Protein AF-A0A9E3AXN7-F1 (afdb_monomer_lite)

Structure (mmCIF, N/CA/C/O backbone):
data_AF-A0A9E3AXN7-F1
#
_entry.id   AF-A0A9E3AXN7-F1
#
loop_
_atom_site.group_PDB
_atom_site.id
_atom_site.type_symbol
_atom_site.label_atom_id
_atom_site.label_alt_id
_atom_site.label_comp_id
_atom_site.label_asym_id
_atom_site.label_entity_id
_atom_site.label_seq_id
_atom_site.pdbx_PDB_ins_code
_atom_site.Cartn_x
_atom_site.Cartn_y
_atom_site.Cartn_z
_atom_site.occupancy
_atom_site.B_iso_or_equiv
_atom_site.auth_seq_id
_atom_site.auth_comp_id
_atom_site.auth_asym_id
_atom_site.auth_atom_id
_atom_site.pdbx_PDB_model_num
ATOM 1 N N . MET A 1 1 ? -30.901 -14.763 63.391 1.00 44.94 1 MET A N 1
ATOM 2 C CA . MET A 1 1 ? -31.251 -15.184 62.017 1.00 44.94 1 MET A CA 1
ATOM 3 C C . MET A 1 1 ? -30.137 -14.693 61.096 1.00 44.94 1 MET A C 1
ATOM 5 O O . MET A 1 1 ? -29.949 -13.490 61.001 1.00 44.94 1 MET A O 1
ATOM 9 N N . ARG A 1 2 ? -29.296 -15.588 60.560 1.00 52.44 2 ARG A N 1
ATOM 10 C CA . ARG A 1 2 ? -28.155 -15.248 59.687 1.00 52.44 2 ARG A CA 1
ATOM 11 C C . ARG A 1 2 ? -28.569 -15.532 58.241 1.00 52.44 2 ARG A C 1
ATOM 13 O O . ARG A 1 2 ? -28.751 -16.695 57.904 1.00 52.44 2 ARG A O 1
ATOM 20 N N . MET A 1 3 ? -28.757 -14.499 57.423 1.00 52.69 3 MET A N 1
ATOM 21 C CA . MET A 1 3 ? -28.985 -14.662 55.981 1.00 52.69 3 MET A CA 1
ATOM 22 C C . MET A 1 3 ? -27.622 -14.745 55.277 1.00 52.69 3 MET A C 1
ATOM 24 O O . MET A 1 3 ? -26.803 -13.845 55.477 1.00 52.69 3 MET A O 1
ATOM 28 N N . PRO A 1 4 ? -27.332 -15.799 54.495 1.00 60.00 4 PRO A N 1
ATOM 29 C CA . PRO A 1 4 ? -26.104 -15.856 53.720 1.00 60.00 4 PRO A CA 1
ATOM 30 C C . PRO A 1 4 ? -26.241 -14.939 52.498 1.00 60.00 4 PRO A C 1
ATOM 32 O O . PRO A 1 4 ? -27.168 -15.079 51.702 1.00 60.00 4 PRO A O 1
ATOM 35 N N . PHE A 1 5 ? -25.317 -13.991 52.355 1.00 58.81 5 PHE A N 1
ATOM 36 C CA . PHE A 1 5 ? -25.152 -13.229 51.122 1.00 58.81 5 PHE A CA 1
ATOM 37 C C . PHE A 1 5 ? -24.536 -14.150 50.066 1.00 58.81 5 PHE A C 1
ATOM 39 O O . PHE A 1 5 ? -23.374 -14.540 50.173 1.00 58.81 5 PHE A O 1
ATOM 46 N N . LEU A 1 6 ? -25.323 -14.518 49.057 1.00 63.56 6 LEU A N 1
ATOM 47 C CA . LEU A 1 6 ? -24.835 -15.241 47.890 1.00 63.56 6 LEU A CA 1
ATOM 48 C C . LEU A 1 6 ? -24.188 -14.219 46.942 1.00 63.56 6 LEU A C 1
ATOM 50 O O . LEU A 1 6 ? -24.872 -13.534 46.185 1.00 63.56 6 LEU A O 1
ATOM 54 N N . GLY A 1 7 ? -22.871 -14.047 47.053 1.00 60.50 7 GLY A N 1
ATOM 55 C CA . GLY A 1 7 ? -22.107 -13.160 46.178 1.00 60.50 7 GLY A CA 1
ATOM 56 C C . GLY A 1 7 ? -21.998 -13.745 44.770 1.00 60.50 7 GLY A C 1
ATOM 57 O O . GLY A 1 7 ? -21.323 -14.751 44.575 1.00 60.50 7 GLY A O 1
ATOM 58 N N . PHE A 1 8 ? -22.650 -13.117 43.793 1.00 65.19 8 PHE A N 1
ATOM 59 C CA . PHE A 1 8 ? -22.450 -13.404 42.372 1.00 65.19 8 PHE A CA 1
ATOM 60 C C . PHE A 1 8 ? -21.233 -12.615 41.873 1.00 65.19 8 PHE A C 1
ATOM 62 O O . PHE A 1 8 ? -21.302 -11.402 41.680 1.00 65.19 8 PHE A O 1
ATOM 69 N N . THR A 1 9 ? -20.101 -13.286 41.675 1.00 66.69 9 THR A N 1
ATOM 70 C CA . THR A 1 9 ? -18.949 -12.724 40.963 1.00 66.69 9 THR A CA 1
ATOM 71 C C . THR A 1 9 ? -19.251 -12.693 39.466 1.00 66.69 9 THR A C 1
ATOM 73 O O . THR A 1 9 ? -19.343 -13.732 38.817 1.00 66.69 9 THR A O 1
ATOM 76 N N . PHE A 1 10 ? -19.392 -11.495 38.899 1.00 63.28 10 PHE A N 1
ATOM 77 C CA . PHE A 1 10 ? -19.385 -11.305 37.449 1.00 63.28 10 PHE A CA 1
ATOM 78 C C . PHE A 1 10 ? -17.939 -11.399 36.949 1.00 63.28 10 PHE A C 1
ATOM 80 O O . PHE A 1 10 ? -17.118 -10.528 37.234 1.00 63.28 10 PHE A O 1
ATOM 87 N N . ALA A 1 11 ? -17.615 -12.461 36.212 1.00 65.69 11 ALA A N 1
ATOM 88 C CA . ALA A 1 11 ? -16.369 -12.535 35.462 1.00 65.69 11 ALA A CA 1
ATOM 89 C C . ALA A 1 11 ? -16.495 -11.652 34.212 1.00 65.69 11 ALA A C 1
ATOM 91 O O . ALA A 1 11 ? -17.328 -11.908 33.343 1.00 65.69 11 ALA A O 1
ATOM 92 N N . ILE A 1 12 ? -15.680 -10.601 34.120 1.00 67.75 12 ILE A N 1
ATOM 93 C CA . ILE A 1 12 ? -15.583 -9.782 32.910 1.00 67.75 12 ILE A CA 1
ATOM 94 C C . ILE A 1 12 ? -14.676 -10.541 31.937 1.00 67.75 12 ILE A C 1
ATOM 96 O O . ILE A 1 12 ? -13.462 -10.594 32.127 1.00 67.75 12 ILE A O 1
ATOM 100 N N . ALA A 1 13 ? -15.255 -11.163 30.912 1.00 63.31 13 ALA A N 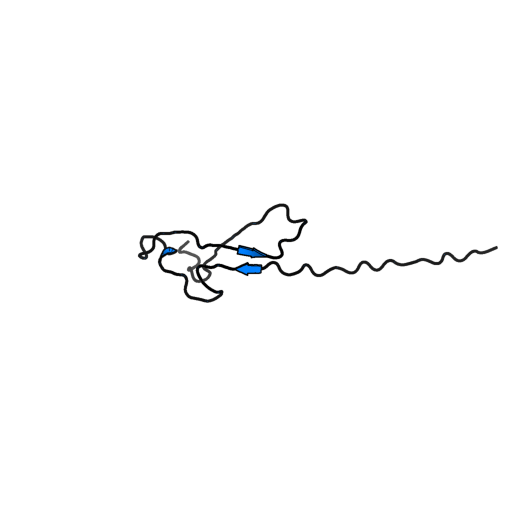1
ATOM 101 C CA . ALA A 1 13 ? -14.480 -11.725 29.813 1.00 63.31 13 ALA A CA 1
ATOM 102 C C . ALA A 1 13 ? -13.929 -10.574 28.957 1.00 63.31 13 ALA A C 1
ATOM 104 O O . ALA A 1 13 ? -14.694 -9.786 28.399 1.00 63.31 13 ALA A O 1
ATOM 105 N N . ALA A 1 14 ? -12.604 -10.466 28.852 1.00 62.19 14 ALA A N 1
ATOM 106 C CA . ALA A 1 14 ? -11.978 -9.564 27.897 1.00 62.19 14 ALA A CA 1
ATOM 107 C C . ALA A 1 14 ? -12.252 -10.088 26.480 1.00 62.19 14 ALA A C 1
ATOM 109 O O . ALA A 1 14 ? -11.717 -11.118 26.071 1.00 62.19 14 ALA A O 1
ATOM 110 N N . GLN A 1 15 ? -13.111 -9.395 25.733 1.00 60.16 15 GLN A N 1
ATOM 111 C CA . GLN A 1 15 ? -13.290 -9.654 24.310 1.00 60.16 15 GLN A CA 1
ATOM 112 C C . GLN A 1 15 ? -11.972 -9.293 23.615 1.00 60.16 15 GLN A C 1
ATOM 114 O O . GLN A 1 15 ? -11.579 -8.125 23.607 1.00 60.16 15 GLN A O 1
ATOM 119 N N . ALA A 1 16 ? -11.275 -10.281 23.051 1.00 61.66 16 ALA A N 1
ATOM 120 C CA . ALA A 1 16 ? -10.182 -9.997 22.132 1.00 61.66 16 ALA A CA 1
ATOM 121 C C . ALA A 1 16 ? -10.742 -9.107 21.016 1.00 61.66 16 ALA A C 1
ATOM 123 O O . ALA A 1 16 ? -11.713 -9.480 20.351 1.00 61.66 16 ALA A O 1
ATOM 124 N N . ALA A 1 17 ? -10.186 -7.906 20.860 1.00 62.53 17 ALA A N 1
ATOM 125 C CA . ALA A 1 17 ? -10.550 -7.043 19.751 1.00 62.53 17 ALA A CA 1
ATOM 126 C C . ALA A 1 17 ? -10.273 -7.817 18.457 1.00 62.53 17 ALA A C 1
ATOM 128 O O . ALA A 1 17 ? -9.167 -8.327 18.271 1.00 62.53 17 ALA A O 1
ATOM 129 N N . SER A 1 18 ? -11.277 -7.941 17.585 1.00 68.19 18 SER A N 1
ATOM 130 C CA . SER A 1 18 ? -11.041 -8.458 16.237 1.00 68.19 18 SER A CA 1
ATOM 131 C C . SER A 1 18 ? -9.918 -7.635 15.618 1.00 68.19 18 SER A C 1
ATOM 133 O O . SER A 1 18 ? -9.969 -6.405 15.667 1.00 68.19 18 SER A O 1
ATOM 135 N N . ALA A 1 19 ? -8.909 -8.301 15.059 1.00 81.56 19 ALA A N 1
ATOM 136 C CA . ALA A 1 19 ? -7.852 -7.605 14.348 1.00 81.56 19 ALA A CA 1
ATOM 137 C C . ALA A 1 19 ? -8.488 -6.771 13.228 1.00 81.56 19 ALA A C 1
ATOM 139 O O . ALA A 1 19 ? -9.274 -7.281 12.424 1.00 81.56 19 ALA A O 1
ATOM 140 N N . MET A 1 20 ? -8.177 -5.479 13.214 1.00 93.00 20 MET A N 1
ATOM 141 C CA . MET A 1 20 ? -8.450 -4.624 12.071 1.00 93.00 20 MET A CA 1
ATOM 142 C C . MET A 1 20 ? -7.567 -5.090 10.911 1.00 93.00 20 MET A C 1
ATOM 144 O O . MET A 1 20 ? -6.422 -5.486 11.127 1.00 93.00 20 MET A O 1
ATOM 148 N N . SER A 1 21 ? -8.084 -5.041 9.688 1.00 94.88 21 SER A N 1
ATOM 149 C CA . SER A 1 21 ? -7.313 -5.355 8.487 1.00 94.88 21 SER A CA 1
ATOM 150 C C . SER A 1 21 ? -7.206 -4.151 7.562 1.00 94.88 21 SER A C 1
ATOM 152 O O . SER A 1 21 ? -8.105 -3.306 7.493 1.00 94.88 21 SER A O 1
ATOM 154 N N . LEU A 1 22 ? -6.080 -4.091 6.857 1.00 96.19 22 LEU A N 1
ATOM 155 C CA . LEU A 1 22 ? -5.781 -3.119 5.818 1.00 96.19 22 LEU A CA 1
ATOM 156 C C . LEU A 1 22 ? -5.457 -3.875 4.525 1.00 96.19 22 LEU A C 1
ATOM 158 O O . LEU A 1 22 ? -4.806 -4.914 4.556 1.00 96.19 22 LEU A O 1
ATOM 162 N N . SER A 1 23 ? -5.947 -3.369 3.398 1.00 97.50 23 SER A N 1
ATOM 163 C CA . SER A 1 23 ? -5.735 -3.945 2.064 1.00 97.50 23 SER A CA 1
ATOM 164 C C . SER A 1 23 ? -5.678 -2.843 1.010 1.00 97.50 23 SER A C 1
ATOM 166 O O . SER A 1 23 ? -6.140 -1.733 1.268 1.00 97.50 23 SER A O 1
ATOM 168 N N . SER A 1 24 ? -5.151 -3.155 -0.172 1.00 98.19 24 SER A N 1
ATOM 169 C CA . SER A 1 24 ? -5.155 -2.272 -1.339 1.00 98.19 24 SER A CA 1
ATOM 170 C C . SER A 1 24 ? -5.731 -3.006 -2.547 1.00 98.19 24 SER A C 1
ATOM 172 O O . SER A 1 24 ? -5.571 -4.220 -2.675 1.00 98.19 24 SER A O 1
ATOM 174 N N . ALA A 1 25 ? -6.416 -2.275 -3.427 1.00 98.12 25 ALA A N 1
ATOM 175 C CA . ALA A 1 25 ? -6.771 -2.788 -4.750 1.00 98.12 25 ALA A CA 1
ATOM 176 C C . ALA A 1 25 ? -5.599 -2.697 -5.742 1.00 98.12 25 ALA A C 1
ATOM 178 O O . ALA A 1 25 ? -5.640 -3.354 -6.780 1.00 98.12 25 ALA A O 1
ATOM 179 N N . ASP A 1 26 ? -4.571 -1.911 -5.419 1.00 98.31 26 ASP A N 1
ATOM 180 C CA . ASP A 1 26 ? -3.457 -1.638 -6.324 1.00 98.31 26 ASP A CA 1
ATOM 181 C C . ASP A 1 26 ? -2.402 -2.750 -6.259 1.00 98.31 26 ASP A C 1
ATOM 183 O O . ASP A 1 26 ? -1.755 -3.054 -7.260 1.00 98.31 26 ASP A O 1
ATOM 187 N N . PHE A 1 27 ? -2.246 -3.395 -5.097 1.00 98.25 27 PHE A N 1
ATOM 188 C CA . PHE A 1 27 ? -1.367 -4.549 -4.903 1.00 98.25 27 PHE A CA 1
ATOM 189 C C . PHE A 1 27 ? -1.746 -5.372 -3.664 1.00 98.25 27 PHE A C 1
ATOM 191 O O . PHE A 1 27 ? -2.366 -4.879 -2.720 1.00 98.25 27 PHE A O 1
ATOM 198 N N . ALA A 1 28 ? -1.360 -6.649 -3.672 1.00 98.19 28 ALA A N 1
ATOM 199 C CA . ALA A 1 28 ? -1.516 -7.545 -2.529 1.00 98.19 28 ALA A CA 1
ATOM 200 C C . ALA A 1 28 ? -0.400 -7.341 -1.491 1.00 98.19 28 ALA A C 1
ATOM 202 O O . ALA A 1 28 ? 0.678 -6.845 -1.811 1.00 98.19 28 ALA A O 1
ATOM 203 N N . ASP A 1 29 ? -0.642 -7.776 -0.255 1.00 97.25 29 ASP A N 1
ATOM 204 C CA . ASP A 1 29 ? 0.389 -7.787 0.786 1.00 97.25 29 ASP A CA 1
ATOM 205 C C . ASP A 1 29 ? 1.631 -8.582 0.337 1.00 97.25 29 ASP A C 1
ATOM 207 O O . ASP A 1 29 ? 1.508 -9.637 -0.290 1.0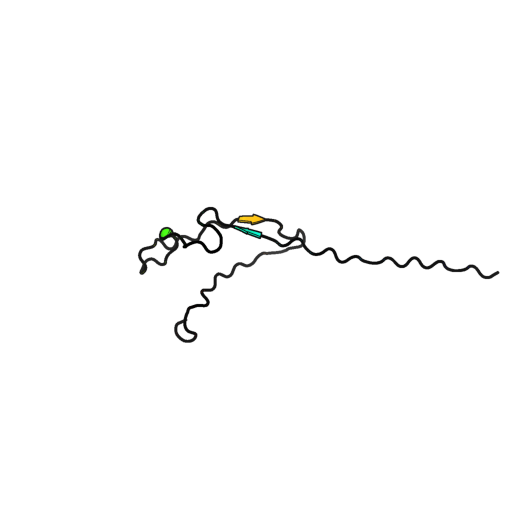0 97.25 29 ASP A O 1
ATOM 211 N N . ASN A 1 30 ? 2.821 -8.060 0.647 1.00 96.38 30 ASN A N 1
ATOM 212 C CA . ASN A 1 30 ? 4.133 -8.559 0.204 1.00 96.38 30 ASN A CA 1
ATOM 213 C C . ASN A 1 30 ? 4.358 -8.637 -1.322 1.00 96.38 30 ASN A C 1
ATOM 215 O O . ASN A 1 30 ? 5.375 -9.177 -1.763 1.00 96.38 30 ASN A O 1
ATOM 219 N N . ALA A 1 31 ? 3.451 -8.112 -2.149 1.00 98.00 31 ALA A N 1
ATOM 220 C CA . ALA A 1 31 ? 3.683 -7.997 -3.584 1.00 98.00 31 ALA A CA 1
ATOM 221 C C . ALA A 1 31 ? 4.546 -6.769 -3.919 1.00 98.00 31 ALA A C 1
ATOM 223 O O . ALA A 1 31 ? 4.693 -5.839 -3.126 1.00 98.00 31 ALA A O 1
ATOM 224 N N . THR A 1 32 ? 5.098 -6.744 -5.133 1.00 97.44 32 THR A N 1
ATOM 225 C CA . THR A 1 32 ? 5.785 -5.561 -5.663 1.00 97.44 32 THR A CA 1
ATOM 226 C C . THR A 1 32 ? 4.814 -4.386 -5.777 1.00 97.44 32 THR A C 1
ATOM 228 O O . THR A 1 32 ? 3.748 -4.517 -6.380 1.00 97.44 32 THR A O 1
ATOM 231 N N . ILE A 1 33 ? 5.203 -3.228 -5.239 1.00 97.75 33 ILE A N 1
ATOM 232 C CA . ILE A 1 33 ? 4.444 -1.980 -5.368 1.00 97.75 33 ILE A CA 1
ATOM 233 C C . ILE A 1 33 ? 4.462 -1.532 -6.847 1.00 97.75 33 ILE A C 1
ATOM 235 O O . ILE A 1 33 ? 5.535 -1.477 -7.439 1.00 97.75 33 ILE A O 1
ATOM 239 N N . PRO A 1 34 ? 3.319 -1.206 -7.476 1.00 98.38 34 PRO A N 1
ATOM 240 C CA . PRO A 1 34 ? 3.284 -0.704 -8.850 1.00 98.38 34 PRO A CA 1
ATOM 241 C C . PRO A 1 34 ? 4.040 0.620 -9.051 1.00 98.38 34 PRO A C 1
ATOM 243 O O . PRO A 1 34 ? 4.005 1.509 -8.201 1.00 98.38 34 PRO A O 1
ATOM 246 N N . GLN A 1 35 ? 4.646 0.792 -10.233 1.00 98.44 35 GLN A N 1
ATOM 247 C CA . GLN A 1 35 ? 5.499 1.946 -10.565 1.00 98.44 35 GLN A CA 1
ATOM 248 C C . GLN A 1 35 ? 4.810 3.309 -10.397 1.00 98.44 35 GLN A C 1
ATOM 250 O O . GLN A 1 35 ? 5.466 4.292 -10.062 1.00 98.44 35 GLN A O 1
ATOM 255 N N . VAL A 1 36 ? 3.490 3.383 -10.585 1.00 98.56 36 VAL A N 1
ATOM 256 C CA . VAL A 1 36 ? 2.716 4.625 -10.420 1.00 98.56 36 VAL A CA 1
ATOM 257 C C . VAL A 1 36 ? 2.884 5.245 -9.022 1.00 98.56 36 VAL A C 1
ATOM 259 O O . VAL A 1 36 ? 2.864 6.469 -8.882 1.00 98.56 36 VAL A O 1
ATOM 262 N N . HIS A 1 37 ? 3.139 4.425 -7.997 1.00 98.38 37 HIS A N 1
ATOM 263 C CA . HIS A 1 37 ? 3.324 4.888 -6.620 1.00 98.38 37 HIS A CA 1
ATOM 264 C C . HIS A 1 37 ? 4.746 5.361 -6.312 1.00 98.38 37 HIS A C 1
ATOM 266 O O . HIS A 1 37 ? 4.981 5.941 -5.253 1.00 98.38 37 HIS A O 1
ATOM 272 N N . TYR A 1 38 ? 5.711 5.115 -7.200 1.00 97.38 38 TYR A N 1
ATOM 273 C CA . TYR A 1 38 ? 7.102 5.475 -6.945 1.00 97.38 38 TYR A CA 1
ATOM 274 C C . TYR A 1 38 ? 7.297 6.990 -6.994 1.00 97.38 38 TYR A C 1
ATOM 276 O O . TYR A 1 38 ? 6.595 7.710 -7.707 1.00 97.38 38 TYR A O 1
ATOM 284 N N . TYR A 1 39 ? 8.318 7.469 -6.287 1.00 96.69 39 TYR A N 1
ATOM 285 C CA . TYR A 1 39 ? 8.765 8.856 -6.377 1.00 96.69 39 TYR A CA 1
ATOM 286 C C . TYR A 1 39 ? 9.160 9.219 -7.829 1.00 96.69 39 TYR A C 1
ATOM 288 O O . TYR A 1 39 ? 9.714 8.367 -8.533 1.00 96.69 39 TYR A O 1
ATOM 296 N N . PRO A 1 40 ? 8.966 10.465 -8.317 1.00 97.81 40 PRO A N 1
ATOM 297 C CA . PRO A 1 40 ? 9.113 10.761 -9.745 1.00 97.81 40 PRO A CA 1
ATOM 298 C C . PRO A 1 40 ? 10.539 10.584 -10.276 1.00 97.81 40 PRO A C 1
ATOM 300 O O . PRO A 1 40 ? 10.733 10.195 -11.425 1.00 97.81 40 PRO A O 1
ATOM 303 N N . ARG A 1 41 ? 11.565 10.786 -9.434 1.00 96.69 41 ARG A N 1
ATOM 304 C CA . ARG A 1 41 ? 12.965 10.519 -9.825 1.00 96.69 41 ARG A CA 1
ATOM 305 C C . ARG A 1 41 ? 13.285 9.028 -9.977 1.00 96.69 41 ARG A C 1
ATOM 307 O O . ARG A 1 41 ? 14.322 8.696 -10.538 1.00 96.69 41 ARG A O 1
ATOM 314 N N . CYS A 1 42 ? 12.397 8.155 -9.512 1.00 95.44 42 CYS A N 1
ATOM 315 C CA . CYS A 1 42 ? 12.453 6.707 -9.694 1.00 95.44 42 CYS A CA 1
ATOM 316 C C . CYS A 1 42 ? 11.560 6.233 -10.860 1.00 95.44 42 CYS A C 1
ATOM 318 O O . CYS A 1 42 ? 11.385 5.032 -11.033 1.00 95.44 42 CYS A O 1
ATOM 320 N N . GLY A 1 43 ? 10.990 7.153 -11.655 1.00 97.62 43 GLY A N 1
ATOM 321 C CA . GLY A 1 43 ? 10.166 6.832 -12.827 1.00 97.62 43 GLY A CA 1
ATOM 322 C C . GLY A 1 43 ? 8.673 6.627 -12.546 1.00 97.62 43 GLY A C 1
ATOM 323 O O . GLY A 1 43 ? 7.960 6.141 -13.425 1.00 97.62 43 GLY A O 1
ATOM 324 N N . GLY A 1 44 ? 8.201 6.967 -11.343 1.00 98.12 44 GLY A N 1
ATOM 325 C CA . GLY A 1 44 ? 6.781 6.913 -10.984 1.00 98.12 44 GLY A CA 1
ATOM 326 C C . GLY A 1 44 ? 6.054 8.251 -11.069 1.00 98.12 44 GLY A C 1
ATOM 327 O O . GLY A 1 44 ? 6.597 9.260 -11.518 1.00 98.12 44 GLY A O 1
ATOM 328 N N . GLU A 1 45 ? 4.813 8.251 -10.586 1.00 98.50 45 GLU A N 1
ATOM 329 C CA . GLU A 1 45 ? 3.929 9.424 -10.551 1.00 98.50 45 GLU A CA 1
ATOM 330 C C . GLU A 1 45 ? 3.679 9.930 -9.124 1.00 98.50 45 GLU A C 1
ATOM 332 O O . GLU A 1 45 ? 3.035 10.960 -8.930 1.00 98.50 45 GLU A O 1
ATOM 337 N N . ASN A 1 46 ? 4.221 9.239 -8.117 1.00 97.88 46 ASN A N 1
ATOM 338 C CA . ASN A 1 46 ? 4.069 9.553 -6.699 1.00 97.88 46 ASN A CA 1
ATOM 339 C C . ASN A 1 46 ? 2.602 9.606 -6.240 1.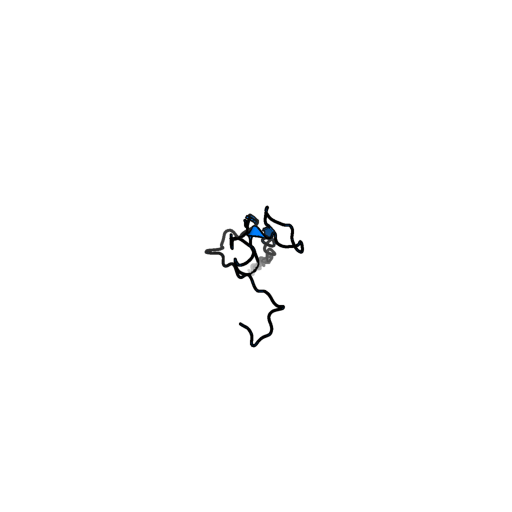00 97.88 46 ASN A C 1
ATOM 341 O O . ASN A 1 46 ? 2.250 10.385 -5.350 1.00 97.88 46 ASN A O 1
ATOM 345 N N . LEU A 1 47 ? 1.738 8.793 -6.858 1.00 98.38 47 LEU A N 1
ATOM 346 C CA . LEU A 1 47 ? 0.343 8.658 -6.450 1.00 98.38 47 LEU A CA 1
ATOM 347 C C . LEU A 1 47 ? 0.240 7.702 -5.262 1.00 98.38 47 LEU A C 1
ATOM 349 O O . LEU A 1 47 ? 0.762 6.590 -5.298 1.00 98.38 47 LEU A O 1
ATOM 353 N N . SER A 1 48 ? -0.454 8.115 -4.203 1.00 97.69 48 SER A N 1
ATOM 354 C CA . SER A 1 48 ? -0.681 7.247 -3.044 1.00 97.69 48 SER A CA 1
ATOM 355 C C . SER A 1 48 ? -1.505 6.014 -3.432 1.00 97.69 48 SER A C 1
ATOM 357 O O . SER A 1 48 ? -2.435 6.149 -4.230 1.00 97.69 48 SER A O 1
ATOM 359 N N . PRO A 1 49 ? -1.207 4.829 -2.873 1.00 97.94 49 PRO A N 1
ATOM 360 C CA . PRO A 1 49 ? -2.002 3.645 -3.144 1.00 97.94 49 PRO A CA 1
ATOM 361 C C . PRO A 1 49 ? -3.389 3.752 -2.518 1.00 97.94 49 PRO A C 1
ATOM 363 O O . PRO A 1 49 ? -3.580 4.379 -1.472 1.00 97.94 49 PRO A O 1
ATOM 366 N N . GLN A 1 50 ? -4.365 3.100 -3.135 1.00 98.25 50 GLN A N 1
ATOM 367 C CA . GLN A 1 50 ? -5.679 2.904 -2.549 1.00 98.25 50 GLN A CA 1
ATOM 368 C C . GLN A 1 50 ? -5.541 2.075 -1.273 1.00 98.25 50 GLN A C 1
ATOM 370 O O . GLN A 1 50 ? -4.855 1.055 -1.268 1.00 98.25 50 GLN A O 1
ATOM 375 N N . LEU A 1 51 ? -6.210 2.488 -0.198 1.00 98.12 51 LEU A N 1
ATOM 376 C CA . LEU A 1 51 ? -6.222 1.761 1.067 1.00 98.12 51 LEU A CA 1
ATOM 377 C C . LEU A 1 51 ? -7.653 1.540 1.558 1.00 98.12 51 LEU A C 1
ATOM 379 O O . LEU A 1 51 ? -8.457 2.469 1.643 1.00 98.12 51 LEU A O 1
ATOM 383 N N . SER A 1 52 ? -7.949 0.297 1.924 1.00 97.81 52 SER A N 1
ATOM 384 C CA . SER A 1 52 ? -9.246 -0.159 2.414 1.00 97.81 52 SER A CA 1
ATOM 385 C C . SER A 1 52 ? -9.101 -0.800 3.789 1.00 97.81 52 SER A C 1
ATOM 387 O O . SER A 1 52 ? -8.365 -1.774 3.961 1.00 97.81 52 SER A O 1
ATOM 389 N N . TRP A 1 53 ? -9.852 -0.274 4.755 1.00 96.19 53 TRP A N 1
ATOM 390 C CA . TRP A 1 53 ? -9.844 -0.698 6.154 1.00 96.19 53 TRP A CA 1
ATOM 391 C C . TRP A 1 53 ? -11.085 -1.535 6.477 1.00 96.19 53 TRP A C 1
ATOM 393 O O . TRP A 1 53 ? -12.194 -1.186 6.069 1.00 96.19 53 TRP A O 1
ATOM 403 N N . LYS A 1 54 ? -10.936 -2.609 7.255 1.00 95.94 54 LYS A N 1
ATOM 404 C CA . LYS A 1 54 ? -12.064 -3.388 7.791 1.00 95.94 54 LYS A CA 1
ATOM 405 C C . LYS A 1 54 ? -11.853 -3.701 9.266 1.00 95.94 54 LYS A C 1
ATOM 407 O O . LYS A 1 54 ? -10.727 -3.867 9.719 1.00 95.94 54 LYS A O 1
ATOM 412 N N . GLY A 1 55 ? -12.951 -3.798 10.015 1.00 93.81 55 GLY A N 1
ATOM 413 C CA . GLY A 1 55 ? -12.897 -4.154 11.436 1.00 93.81 55 GLY A CA 1
ATOM 414 C C . GLY A 1 55 ? -12.327 -3.057 12.340 1.00 93.81 55 GLY A C 1
ATOM 415 O O . GLY A 1 55 ? -11.801 -3.371 13.402 1.00 93.81 55 GLY A O 1
ATOM 416 N N . VAL A 1 56 ? -12.421 -1.782 11.941 1.00 94.00 56 VAL A N 1
ATOM 417 C CA . VAL A 1 56 ? -12.079 -0.651 12.820 1.00 94.00 56 VAL A CA 1
ATOM 418 C C . VAL A 1 56 ? -12.957 -0.722 14.081 1.00 94.00 56 VAL A C 1
ATOM 420 O 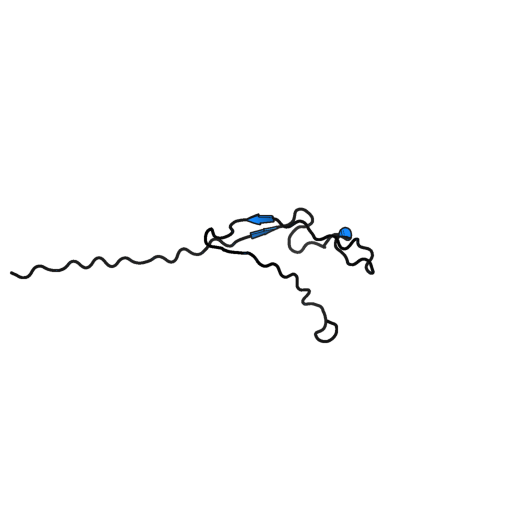O . VAL A 1 56 ? -14.183 -0.799 13.943 1.00 94.00 56 VAL A O 1
ATOM 423 N N . PRO A 1 57 ? -12.385 -0.700 15.302 1.00 90.44 57 PRO A N 1
ATOM 424 C CA . PRO A 1 57 ? -13.178 -0.727 16.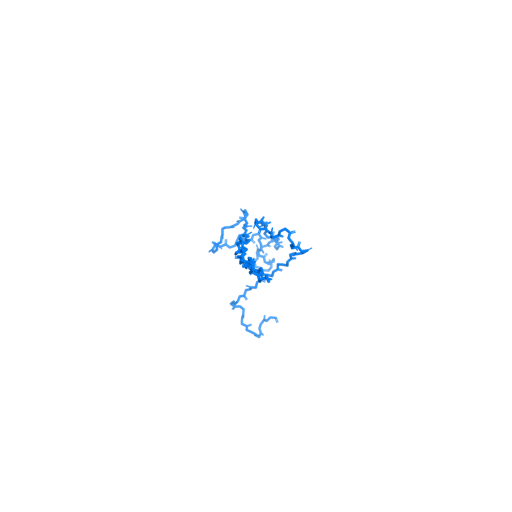526 1.00 90.44 57 PRO A CA 1
ATOM 425 C C . PRO A 1 57 ? -14.167 0.440 16.576 1.00 90.44 57 PRO A C 1
ATOM 427 O O . PRO A 1 57 ? -13.783 1.582 16.345 1.00 90.44 57 PRO A O 1
ATOM 430 N N . GLY A 1 58 ? -15.426 0.185 16.944 1.00 90.44 58 GLY A N 1
ATOM 431 C CA . GLY A 1 58 ? -16.454 1.238 17.007 1.00 90.44 58 GLY A CA 1
ATOM 432 C C . GLY A 1 58 ? -16.159 2.354 18.021 1.00 90.44 58 GLY A C 1
ATOM 433 O O . GLY A 1 58 ? -16.727 3.436 17.928 1.00 90.44 58 GLY A O 1
ATOM 434 N N . SER A 1 59 ? -15.258 2.111 18.978 1.00 91.19 59 SER A N 1
ATOM 435 C CA . SER A 1 59 ? -14.765 3.107 19.937 1.00 91.19 59 SER A CA 1
ATOM 436 C C . SER A 1 59 ? -13.576 3.933 19.425 1.00 91.19 59 SER A C 1
ATOM 438 O O . SER A 1 59 ? -13.146 4.861 20.118 1.00 91.19 59 SER A O 1
ATOM 440 N N . ALA A 1 60 ? -13.020 3.613 18.250 1.00 93.44 60 ALA A N 1
ATOM 441 C CA . ALA A 1 60 ? -11.906 4.353 17.670 1.00 93.44 60 ALA A CA 1
ATOM 442 C C . ALA A 1 60 ? -12.349 5.778 17.310 1.00 93.44 60 ALA A C 1
ATOM 444 O O . ALA A 1 60 ? -13.304 5.981 16.565 1.00 93.44 60 ALA A O 1
ATOM 445 N N . LYS A 1 61 ? -11.641 6.779 17.845 1.00 96.25 61 LYS A N 1
ATOM 446 C CA . LYS A 1 61 ? -11.920 8.201 17.574 1.00 96.25 61 LYS A CA 1
ATOM 447 C C . LYS A 1 61 ? -11.230 8.712 16.309 1.00 96.25 61 LYS A C 1
ATOM 449 O O . LYS A 1 61 ? -11.674 9.691 15.720 1.00 96.25 61 LYS A O 1
A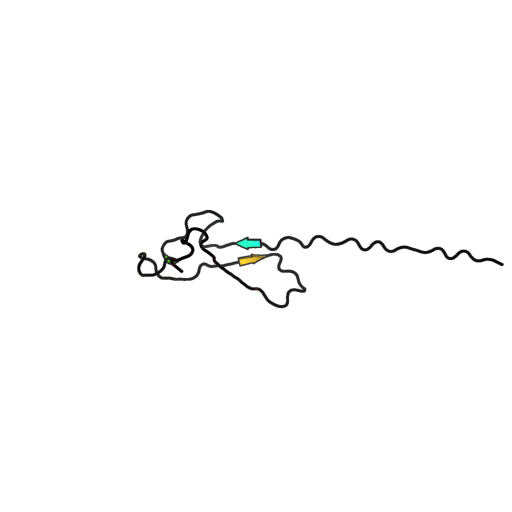TOM 454 N N . SER A 1 62 ? -10.128 8.077 15.927 1.00 96.38 62 SER A N 1
ATOM 455 C CA . SER A 1 62 ? -9.309 8.423 14.769 1.00 96.38 62 SER A CA 1
ATOM 456 C C . SER A 1 62 ? -8.446 7.227 14.361 1.00 96.38 62 SER A C 1
ATOM 458 O O . SER A 1 62 ? -8.293 6.271 15.124 1.00 96.38 62 SER A O 1
ATOM 460 N N . LEU A 1 63 ? -7.886 7.295 13.153 1.00 96.12 63 LEU A N 1
ATOM 461 C CA . LEU A 1 63 ? -6.897 6.359 12.622 1.00 96.12 63 LEU A CA 1
ATOM 462 C C . LEU A 1 63 ? -5.627 7.127 12.244 1.00 96.12 63 LEU A C 1
ATOM 464 O O . LEU A 1 63 ? -5.696 8.301 11.881 1.00 96.12 63 LEU A O 1
ATOM 468 N N . MET A 1 64 ? -4.482 6.452 12.305 1.00 96.06 64 MET A N 1
ATOM 469 C CA . MET A 1 64 ? -3.193 6.951 11.826 1.00 96.06 64 MET A CA 1
ATOM 470 C C . MET A 1 64 ? -2.594 5.919 10.871 1.00 96.06 64 MET A C 1
ATOM 472 O O . MET A 1 64 ? -2.718 4.719 11.110 1.00 96.06 64 MET A O 1
ATOM 476 N N . LEU A 1 65 ? -1.929 6.391 9.818 1.00 95.94 65 LEU A N 1
ATOM 477 C CA . LEU A 1 65 ? -1.175 5.563 8.886 1.00 95.94 65 LEU A CA 1
ATOM 478 C C . LEU A 1 65 ? 0.274 6.049 8.832 1.00 95.94 65 LEU A C 1
ATOM 480 O O . LEU A 1 65 ? 0.525 7.237 8.645 1.00 95.94 65 LEU A O 1
ATOM 484 N N . THR A 1 66 ? 1.211 5.113 8.949 1.00 94.50 66 THR A N 1
ATOM 485 C CA . THR A 1 66 ? 2.643 5.322 8.713 1.00 94.50 66 THR A CA 1
ATOM 486 C C . THR A 1 66 ? 3.129 4.268 7.734 1.00 94.50 66 THR A C 1
ATOM 488 O O . THR A 1 66 ? 2.867 3.084 7.935 1.00 94.50 66 THR A O 1
ATOM 491 N N . MET A 1 67 ? 3.850 4.694 6.702 1.00 93.00 67 MET A N 1
ATOM 492 C CA . MET A 1 67 ? 4.523 3.812 5.752 1.00 93.00 67 MET A CA 1
ATOM 493 C C . MET A 1 67 ? 6.026 4.010 5.939 1.00 93.00 67 MET A C 1
ATOM 495 O O . MET A 1 67 ? 6.512 5.128 5.780 1.00 93.00 67 MET A O 1
ATOM 499 N N . ILE A 1 68 ? 6.728 2.961 6.365 1.00 90.50 68 ILE A N 1
ATOM 500 C CA . ILE A 1 68 ? 8.145 3.015 6.741 1.00 90.50 68 ILE A CA 1
ATOM 501 C C . ILE A 1 68 ? 8.884 1.966 5.916 1.00 90.50 68 ILE A C 1
ATOM 503 O O . ILE A 1 68 ? 8.548 0.787 5.989 1.00 90.50 68 ILE A O 1
ATOM 507 N N . ASP A 1 69 ? 9.882 2.407 5.158 1.00 91.06 69 ASP A N 1
ATOM 508 C CA . ASP A 1 69 ? 10.865 1.530 4.530 1.00 91.06 69 ASP A CA 1
ATOM 509 C C . ASP A 1 69 ? 11.978 1.241 5.547 1.00 91.06 69 ASP A C 1
ATOM 511 O O . ASP A 1 69 ? 12.752 2.128 5.903 1.00 91.06 69 ASP A O 1
ATOM 515 N N . LEU A 1 70 ? 12.019 0.017 6.074 1.00 90.94 70 LEU A N 1
ATOM 516 C CA . LEU A 1 70 ? 13.004 -0.381 7.084 1.00 90.94 70 LEU A CA 1
ATOM 517 C C . LEU A 1 70 ? 14.387 -0.686 6.488 1.00 90.94 70 LEU A C 1
ATOM 519 O O . LEU A 1 70 ? 15.334 -0.868 7.255 1.00 90.94 70 LEU A O 1
ATOM 523 N N . ASP A 1 71 ? 14.516 -0.711 5.159 1.00 90.62 71 ASP A N 1
ATOM 524 C CA . ASP A 1 71 ? 15.771 -0.995 4.464 1.00 90.62 71 ASP A CA 1
ATOM 525 C C . ASP A 1 71 ? 16.627 0.271 4.262 1.00 90.62 71 ASP A C 1
ATOM 527 O O . ASP A 1 71 ? 17.804 0.177 3.899 1.00 90.62 71 ASP A O 1
ATOM 531 N N . VAL A 1 72 ? 16.078 1.466 4.531 1.00 85.38 72 VAL A N 1
ATOM 532 C CA . VAL A 1 72 ? 16.819 2.734 4.440 1.00 85.38 72 VAL A CA 1
ATOM 533 C C . VAL A 1 72 ? 17.906 2.792 5.525 1.00 85.38 72 VAL A C 1
ATOM 535 O O . VAL A 1 72 ? 17.598 2.737 6.723 1.00 85.38 72 VAL A O 1
ATOM 538 N N . PRO A 1 73 ? 19.193 2.968 5.157 1.00 84.75 73 PRO A N 1
ATOM 539 C CA . PRO A 1 73 ? 20.267 3.091 6.134 1.00 84.75 73 PRO A CA 1
ATOM 540 C C . PRO A 1 73 ? 20.014 4.245 7.125 1.00 84.75 73 PRO A C 1
ATOM 542 O O . PRO A 1 73 ? 19.612 5.332 6.707 1.00 84.75 73 PRO A O 1
ATOM 545 N N . PRO A 1 74 ? 20.286 4.066 8.433 1.00 70.69 74 PRO A N 1
ATOM 546 C CA . PRO A 1 74 ? 19.893 4.994 9.507 1.00 70.69 74 PRO A CA 1
ATOM 547 C C . PRO A 1 74 ? 20.475 6.419 9.423 1.00 70.69 74 PRO A C 1
ATOM 549 O O . PRO A 1 74 ? 20.111 7.276 10.219 1.00 70.69 74 PRO A O 1
ATOM 552 N N . ASN A 1 75 ? 21.356 6.698 8.466 1.00 71.00 75 ASN A N 1
ATOM 553 C CA . ASN A 1 75 ? 21.985 7.995 8.219 1.00 71.00 75 ASN A CA 1
ATOM 554 C C . ASN A 1 75 ? 21.675 8.584 6.828 1.00 71.00 75 ASN A C 1
ATOM 556 O O . ASN A 1 75 ? 22.342 9.534 6.423 1.00 71.00 75 ASN A O 1
ATOM 560 N N . LEU A 1 76 ? 20.707 8.022 6.098 1.00 61.75 76 LEU A N 1
ATOM 561 C CA . LEU A 1 76 ? 20.289 8.480 4.765 1.00 61.75 76 LEU A CA 1
ATOM 562 C C . LEU A 1 76 ? 18.822 8.944 4.714 1.00 61.75 76 LEU A C 1
ATOM 564 O O . LEU A 1 76 ? 18.247 9.028 3.629 1.00 61.75 76 LEU A O 1
ATOM 568 N N . TRP A 1 77 ? 18.241 9.239 5.878 1.00 56.62 77 TRP A N 1
ATOM 569 C CA . TRP A 1 77 ? 16.895 9.798 6.029 1.00 56.62 77 TRP A CA 1
ATOM 570 C C . TRP A 1 77 ? 16.879 11.314 5.830 1.00 56.62 77 TRP A C 1
ATOM 572 O O . TRP A 1 77 ? 17.833 11.981 6.297 1.00 56.62 77 TRP A O 1
#

Secondary structure (DSSP, 8-state):
---------------PPPPPEEE-SS--TTSPPPGGGS-GGGTS--PPPP-EEE---TT----------TTS-TT--

Foldseek 3Di:
DDDDDPDDDDDDDDDDQDDKDKAFPQDGPPDDHDQQCDDVVSPHVVDDTHMDIDSDPPPDPDDDDDDDDPPPDPPRD

Radius of gyration: 23.93 Å; chains: 1; bounding box: 53×27×75 Å

pLDDT: mean 85.79, std 15.83, range [44.94, 98.56]

Sequence (77 aa):
MRMPFLGFTFAIAAQAASAMSLSSADFADNATIPQVHYYPRCGGENLSPQLSWKGVPGSAKSLMLTMIDLDVPPNLW